Protein AF-A0A9D4I433-F1 (afdb_monomer_lite)

Foldseek 3Di:
DPPDDPDDDDQLVRLLVLLVVCVVVVHLVVCCVPPVDDSVVNVVCNVCVVCSVVDPPPPPPPPPPPDD

Sequence (68 aa):
MPGKRKRQAYDNASKIRVVEFVENLDNNSAAEREFGISEKLVRDWRTNKDTIVSGPNKQKRRVVMCNV

pLDDT: mean 74.52, std 15.64, range [37.06, 90.0]

InterPro domains:
  IPR009057 Homedomain-like superfamily [SSF46689] (4-54)
  IPR018586 Brinker DNA-binding domain [PF09607] (7-50)

Secondary structure (DSSP, 8-state):
--PPPPPPP--HHHHHHHHHHHHHHT-TTHHHHHH---HHHHHHHHHTHHHHHT--------------

Radius of gyration: 14.38 Å; chains: 1; bounding box: 34×39×25 Å

Structure (mmCIF, N/CA/C/O backbone):
data_AF-A0A9D4I433-F1
#
_entry.id   AF-A0A9D4I433-F1
#
loop_
_atom_site.group_PDB
_atom_site.id
_atom_site.type_symbol
_atom_site.label_atom_id
_atom_site.label_alt_id
_atom_site.label_comp_id
_atom_site.label_asym_id
_atom_site.label_entity_id
_atom_site.label_seq_id
_atom_site.pdbx_PDB_ins_code
_atom_site.Cartn_x
_atom_site.Cartn_y
_atom_site.Cartn_z
_atom_site.occupancy
_atom_site.B_iso_or_equiv
_atom_site.auth_seq_id
_atom_site.auth_comp_id
_atom_site.auth_asym_id
_atom_site.auth_atom_id
_atom_site.pdbx_PDB_model_num
ATOM 1 N N . MET A 1 1 ? -7.809 -25.157 12.954 1.00 48.22 1 MET A N 1
ATOM 2 C CA . MET A 1 1 ? -6.607 -24.575 12.313 1.00 48.22 1 MET A CA 1
ATOM 3 C C . MET A 1 1 ? -7.044 -23.411 11.435 1.00 48.22 1 MET A C 1
ATOM 5 O O . MET A 1 1 ? -7.791 -23.671 10.498 1.00 48.22 1 MET A O 1
ATOM 9 N N . PRO A 1 2 ? -6.681 -22.148 11.714 1.00 54.09 2 PRO A N 1
ATOM 10 C CA . PRO A 1 2 ? -7.089 -21.051 10.844 1.00 54.09 2 PRO A CA 1
ATOM 11 C C . PRO A 1 2 ? -6.369 -21.203 9.498 1.00 54.09 2 PRO A C 1
ATOM 13 O O . PRO A 1 2 ? -5.141 -21.158 9.423 1.00 54.09 2 PRO A O 1
ATOM 16 N N . GLY A 1 3 ? -7.144 -21.466 8.444 1.00 59.38 3 GLY A N 1
ATOM 17 C CA . GLY A 1 3 ? -6.644 -21.621 7.083 1.00 59.38 3 GLY A CA 1
ATOM 18 C C . GLY A 1 3 ? -5.873 -20.376 6.655 1.00 59.38 3 GLY A C 1
ATOM 19 O O . GLY A 1 3 ? -6.316 -19.250 6.881 1.00 59.38 3 GLY A O 1
ATOM 20 N N . LYS A 1 4 ? -4.693 -20.573 6.057 1.00 61.59 4 LYS A N 1
ATOM 21 C CA . LYS A 1 4 ? -3.865 -19.474 5.551 1.00 61.59 4 LYS A CA 1
ATOM 22 C C . LYS A 1 4 ? -4.718 -18.624 4.602 1.00 61.59 4 LYS A C 1
ATOM 24 O O . LYS A 1 4 ? -5.179 -19.133 3.580 1.00 61.59 4 LYS A O 1
ATOM 29 N N . ARG A 1 5 ? -4.938 -17.345 4.940 1.00 59.72 5 ARG A N 1
ATOM 30 C CA . ARG A 1 5 ? -5.632 -16.394 4.055 1.00 59.72 5 ARG A CA 1
ATOM 31 C C . ARG A 1 5 ? -4.922 -16.412 2.700 1.00 59.72 5 ARG A C 1
ATOM 33 O O . ARG A 1 5 ? -3.707 -16.210 2.636 1.00 59.72 5 ARG A O 1
ATOM 40 N N . LYS A 1 6 ? -5.665 -16.722 1.632 1.00 66.06 6 LYS A N 1
ATOM 41 C CA . LYS A 1 6 ? -5.130 -16.730 0.265 1.00 66.06 6 LYS A CA 1
ATOM 42 C C . LYS A 1 6 ? -4.562 -15.340 -0.030 1.00 66.06 6 LYS A C 1
ATOM 44 O O . LYS A 1 6 ? -5.182 -14.338 0.321 1.00 66.06 6 LYS A O 1
ATOM 49 N N . ARG A 1 7 ? -3.370 -15.278 -0.632 1.00 66.31 7 ARG A N 1
ATOM 50 C CA . ARG A 1 7 ? -2.770 -13.998 -1.034 1.00 66.31 7 ARG A CA 1
ATOM 51 C C . ARG A 1 7 ? -3.697 -13.354 -2.060 1.00 66.31 7 ARG A C 1
ATOM 53 O O . ARG A 1 7 ? -3.919 -13.942 -3.114 1.00 66.31 7 ARG A O 1
ATOM 60 N N . GLN A 1 8 ? -4.240 -12.186 -1.737 1.00 72.12 8 GLN A N 1
ATOM 61 C CA . GLN A 1 8 ? -4.990 -11.400 -2.705 1.00 72.12 8 GLN A CA 1
ATOM 62 C C . GLN A 1 8 ? -4.008 -10.702 -3.646 1.00 72.12 8 GLN A C 1
ATOM 64 O O . GLN A 1 8 ? -3.005 -10.132 -3.205 1.00 72.12 8 GLN A O 1
ATOM 69 N N . ALA A 1 9 ? -4.267 -10.811 -4.946 1.00 76.81 9 ALA A N 1
ATOM 70 C CA . ALA A 1 9 ? -3.596 -9.995 -5.940 1.00 76.81 9 ALA A CA 1
ATOM 71 C C . ALA A 1 9 ? -4.277 -8.624 -5.944 1.00 76.81 9 ALA A C 1
ATOM 73 O O . ALA A 1 9 ? -5.498 -8.545 -6.032 1.00 76.81 9 ALA A O 1
ATOM 74 N N . TYR A 1 10 ? -3.482 -7.566 -5.809 1.00 83.12 10 TYR A N 1
ATOM 75 C CA . TYR A 1 10 ? -3.969 -6.193 -5.856 1.00 83.12 10 TYR A CA 1
ATOM 76 C C . TYR A 1 10 ? -3.410 -5.514 -7.096 1.00 83.12 10 TYR A C 1
ATOM 78 O O . TYR A 1 10 ? -2.185 -5.496 -7.294 1.00 83.12 10 TYR A O 1
ATOM 86 N N . ASP A 1 11 ? -4.303 -4.920 -7.874 1.00 86.06 11 ASP A N 1
ATOM 87 C CA . ASP A 1 11 ? -3.948 -4.109 -9.030 1.00 86.06 11 ASP A CA 1
ATOM 88 C C . ASP A 1 11 ? -3.224 -2.837 -8.594 1.00 86.06 11 ASP A C 1
ATOM 90 O O . ASP A 1 11 ? -3.492 -2.273 -7.530 1.00 86.06 11 ASP A O 1
ATOM 94 N N . ASN A 1 12 ? -2.294 -2.363 -9.422 1.00 82.94 12 ASN A N 1
ATOM 95 C CA . ASN A 1 12 ? -1.511 -1.172 -9.094 1.00 82.94 12 ASN A CA 1
ATOM 96 C C . ASN A 1 12 ? -2.389 0.081 -8.981 1.00 82.94 12 ASN A C 1
ATOM 98 O O . ASN A 1 12 ? -2.155 0.888 -8.088 1.00 82.94 12 ASN A O 1
ATOM 102 N N . ALA A 1 13 ? -3.441 0.199 -9.797 1.00 83.44 13 ALA A N 1
ATOM 103 C CA . ALA A 1 13 ? -4.407 1.293 -9.690 1.00 83.44 13 ALA A CA 1
ATOM 104 C C . ALA A 1 13 ? -5.092 1.321 -8.311 1.00 83.44 13 ALA A C 1
ATOM 106 O O . ALA A 1 13 ? -5.209 2.378 -7.694 1.00 83.44 13 ALA A O 1
ATOM 107 N N . SER A 1 14 ? -5.479 0.152 -7.791 1.00 85.31 14 SER A N 1
ATOM 108 C CA . SER A 1 14 ? -6.075 0.028 -6.459 1.00 85.31 14 SER A CA 1
ATOM 109 C C . SER A 1 14 ? -5.081 0.403 -5.362 1.00 85.31 14 SER A C 1
ATOM 111 O O . SER A 1 14 ? -5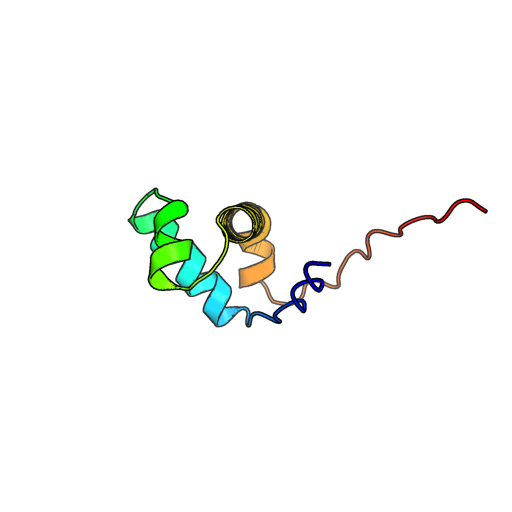.438 1.127 -4.439 1.00 85.31 14 SER A O 1
ATOM 113 N N . LYS A 1 15 ? -3.814 -0.019 -5.481 1.00 88.25 15 LYS A N 1
ATOM 114 C CA . LYS A 1 15 ? -2.760 0.361 -4.525 1.00 88.25 15 LYS A CA 1
ATOM 115 C C . LYS A 1 15 ? -2.543 1.871 -4.476 1.00 88.25 15 LYS A C 1
ATOM 117 O O . LYS A 1 15 ? -2.412 2.409 -3.384 1.00 88.25 15 LYS A O 1
ATOM 122 N N .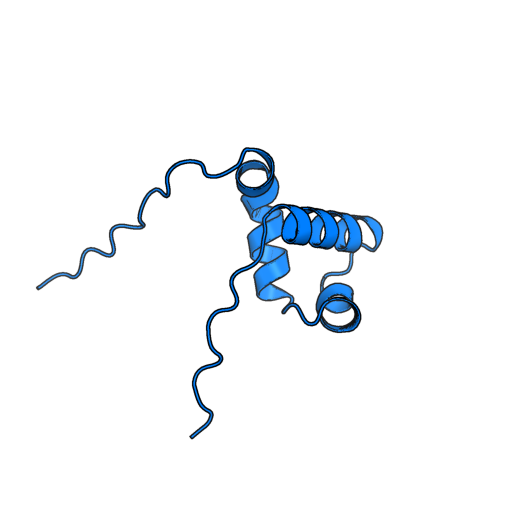 ILE A 1 16 ? -2.520 2.541 -5.631 1.00 89.19 16 ILE A N 1
ATOM 123 C CA . ILE A 1 16 ? -2.339 3.999 -5.717 1.00 89.19 16 ILE A CA 1
ATOM 124 C C . ILE A 1 16 ? -3.480 4.712 -4.990 1.00 89.19 16 ILE A C 1
ATOM 126 O O . ILE A 1 16 ? -3.210 5.500 -4.091 1.00 89.19 16 ILE A O 1
ATOM 130 N N . ARG A 1 17 ? -4.738 4.352 -5.286 1.00 90.00 17 ARG A N 1
ATOM 131 C CA . ARG A 1 17 ? -5.914 4.936 -4.613 1.00 90.00 17 ARG A CA 1
ATOM 132 C C . ARG A 1 17 ? -5.866 4.770 -3.096 1.00 90.00 17 ARG A C 1
ATOM 134 O O . ARG A 1 17 ? -6.188 5.698 -2.365 1.00 90.00 17 ARG A O 1
ATOM 141 N N . VAL A 1 18 ? -5.457 3.592 -2.622 1.00 89.25 18 VAL A N 1
ATOM 142 C CA . VAL A 1 18 ? -5.356 3.308 -1.183 1.00 89.25 18 VAL A CA 1
ATOM 143 C C . VAL A 1 18 ? -4.259 4.151 -0.538 1.00 89.25 18 VAL A C 1
ATOM 145 O O . VAL A 1 18 ? -4.484 4.705 0.533 1.00 89.25 18 VAL A O 1
ATOM 148 N N . VAL A 1 19 ? -3.093 4.271 -1.182 1.00 87.69 19 VAL A N 1
ATOM 149 C CA . VAL A 1 19 ? -1.978 5.091 -0.683 1.00 87.69 19 VAL A CA 1
ATOM 150 C C . VAL A 1 19 ? -2.363 6.572 -0.638 1.00 87.69 19 VAL A C 1
ATOM 152 O O . VAL A 1 19 ? -2.138 7.214 0.381 1.00 87.69 19 VAL A O 1
ATOM 155 N N . GLU A 1 20 ? -2.998 7.099 -1.685 1.00 89.19 20 GLU A N 1
ATOM 156 C CA . GLU A 1 20 ? -3.489 8.485 -1.710 1.00 89.19 20 GLU A CA 1
ATOM 157 C C . GLU A 1 20 ? -4.536 8.739 -0.619 1.00 89.19 20 GLU A C 1
ATOM 159 O O . GLU A 1 20 ? -4.487 9.758 0.066 1.00 89.19 20 GLU A O 1
ATOM 164 N N . PHE A 1 21 ? -5.464 7.804 -0.405 1.00 88.56 21 PHE A N 1
ATOM 165 C CA . PHE A 1 21 ? -6.476 7.921 0.644 1.00 88.56 21 PHE A CA 1
ATOM 166 C C . PHE A 1 21 ? -5.859 8.005 2.045 1.00 88.56 21 PHE A C 1
ATOM 168 O O . PHE A 1 21 ? -6.231 8.878 2.829 1.00 88.56 21 PHE A O 1
ATOM 175 N N . VAL A 1 22 ? -4.895 7.133 2.366 1.00 88.88 22 VAL A N 1
ATOM 176 C CA . VAL A 1 22 ? -4.264 7.157 3.696 1.00 88.88 22 VAL A CA 1
ATOM 177 C C . VAL A 1 22 ? -3.296 8.314 3.883 1.00 88.88 22 VAL A C 1
ATOM 179 O O . VAL A 1 22 ? -3.134 8.759 5.012 1.00 88.88 22 VAL A O 1
ATOM 182 N N . GLU A 1 23 ? -2.665 8.810 2.817 1.00 86.00 23 GLU A N 1
ATOM 183 C CA . GLU A 1 23 ? -1.847 10.025 2.878 1.00 86.00 23 GLU A CA 1
ATOM 184 C C . GLU A 1 23 ? -2.714 11.256 3.152 1.00 86.00 23 GLU A C 1
ATOM 186 O O . GLU A 1 23 ? -2.340 12.084 3.975 1.00 86.00 23 GLU A O 1
ATOM 191 N N . ASN A 1 24 ? -3.897 11.344 2.535 1.00 87.38 24 ASN A N 1
ATOM 192 C CA . ASN A 1 24 ? -4.838 12.440 2.777 1.00 87.38 24 ASN A CA 1
ATOM 193 C C . ASN A 1 24 ? -5.419 12.432 4.201 1.00 87.38 24 ASN A C 1
ATOM 195 O O . ASN A 1 24 ? -5.714 13.491 4.748 1.00 87.38 24 ASN A O 1
ATOM 199 N N . LEU A 1 25 ? -5.603 11.251 4.798 1.00 83.75 25 LEU A N 1
ATOM 200 C CA . LEU A 1 25 ? -6.142 11.098 6.156 1.00 83.75 25 LEU A CA 1
ATOM 201 C C . LEU A 1 25 ? -5.065 11.001 7.248 1.00 83.75 25 LEU A C 1
ATOM 203 O O . LEU A 1 25 ? -5.414 10.928 8.425 1.00 83.75 25 LEU A O 1
ATOM 207 N N . ASP A 1 26 ? -3.791 10.921 6.856 1.00 78.56 26 ASP A N 1
ATOM 208 C CA . ASP A 1 26 ? -2.626 10.583 7.691 1.00 78.56 26 ASP A CA 1
ATOM 209 C C . ASP A 1 26 ? -2.877 9.418 8.676 1.00 78.56 26 ASP A C 1
ATOM 211 O O . ASP A 1 26 ? -2.364 9.372 9.794 1.00 78.56 26 ASP A O 1
ATOM 215 N N . ASN A 1 27 ? -3.709 8.450 8.271 1.00 81.50 27 ASN A N 1
ATOM 216 C CA . ASN A 1 27 ? -4.130 7.342 9.123 1.00 81.50 27 ASN A CA 1
ATOM 217 C C . ASN A 1 27 ? -4.234 6.029 8.340 1.00 81.50 27 ASN A C 1
ATOM 219 O O . ASN A 1 27 ? -5.153 5.813 7.547 1.00 81.50 27 ASN A O 1
ATOM 223 N N . ASN A 1 28 ? -3.326 5.096 8.633 1.00 79.19 28 ASN A N 1
ATOM 224 C CA . ASN A 1 28 ? -3.289 3.792 7.971 1.00 79.19 28 ASN A CA 1
ATOM 225 C C . ASN A 1 28 ? -4.446 2.868 8.393 1.00 79.19 28 ASN A C 1
ATOM 227 O O . ASN A 1 28 ? -4.849 2.005 7.616 1.00 79.19 28 ASN A O 1
ATOM 231 N N . SER A 1 29 ? -5.000 3.041 9.600 1.00 78.88 29 SER A N 1
ATOM 232 C CA . SER A 1 29 ? -6.097 2.202 10.114 1.00 78.88 29 SER A CA 1
ATOM 233 C C . SER A 1 29 ? -7.421 2.435 9.376 1.00 78.88 29 SER A C 1
ATOM 235 O O . SER A 1 29 ? -8.288 1.559 9.347 1.00 78.88 29 SER A O 1
ATOM 237 N N . ALA A 1 30 ? -7.562 3.588 8.715 1.00 82.38 30 ALA A N 1
ATOM 238 C CA . ALA A 1 30 ? -8.719 3.894 7.882 1.00 82.38 30 ALA A CA 1
ATOM 239 C C . ALA A 1 30 ? -8.808 2.966 6.656 1.00 82.38 30 ALA A C 1
ATOM 241 O O . ALA A 1 30 ? -9.907 2.630 6.222 1.00 82.38 30 ALA A O 1
ATOM 242 N N . ALA A 1 31 ? -7.675 2.476 6.138 1.00 84.06 31 ALA A N 1
ATOM 243 C CA . ALA A 1 31 ? -7.667 1.579 4.983 1.00 84.06 31 ALA A CA 1
ATOM 244 C C . ALA A 1 31 ? -8.240 0.186 5.279 1.00 84.06 31 ALA A C 1
ATOM 246 O O . ALA A 1 31 ? -8.801 -0.446 4.383 1.00 84.06 31 ALA A O 1
ATOM 247 N N . GLU A 1 32 ? -8.138 -0.291 6.521 1.00 83.56 32 GLU A N 1
ATOM 248 C CA . GLU A 1 32 ? -8.747 -1.566 6.907 1.00 83.56 32 GLU A CA 1
ATOM 249 C C . GLU A 1 32 ? -10.274 -1.454 6.953 1.00 83.56 32 GLU A C 1
ATOM 251 O O . GLU A 1 32 ? -10.966 -2.392 6.566 1.00 83.56 32 GLU A O 1
ATOM 256 N N . ARG A 1 33 ? -10.802 -0.291 7.353 1.00 84.06 33 ARG A N 1
ATOM 257 C CA . ARG A 1 33 ? -12.248 -0.031 7.396 1.00 84.06 33 ARG A CA 1
ATOM 258 C C . ARG A 1 33 ? -12.844 0.185 6.007 1.00 84.06 33 ARG A C 1
ATOM 260 O O . ARG A 1 33 ? -13.893 -0.376 5.721 1.00 84.06 33 ARG A O 1
ATOM 267 N N . GLU A 1 34 ? -12.167 0.965 5.167 1.00 85.69 34 GLU A N 1
ATOM 268 C CA . GLU A 1 34 ? -12.696 1.375 3.860 1.00 85.69 34 GLU A CA 1
ATOM 269 C C . GLU A 1 34 ? -12.444 0.323 2.770 1.00 85.69 34 GLU A C 1
ATOM 271 O O . GLU A 1 34 ? -13.329 -0.008 1.986 1.00 85.69 34 GLU A O 1
ATOM 276 N N . PHE A 1 35 ? -11.231 -0.240 2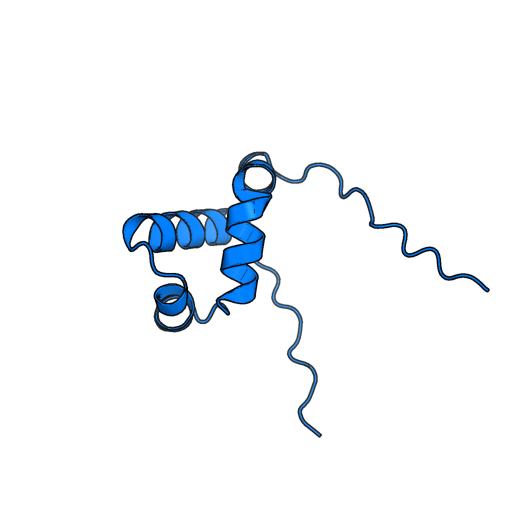.731 1.00 83.06 35 PHE A N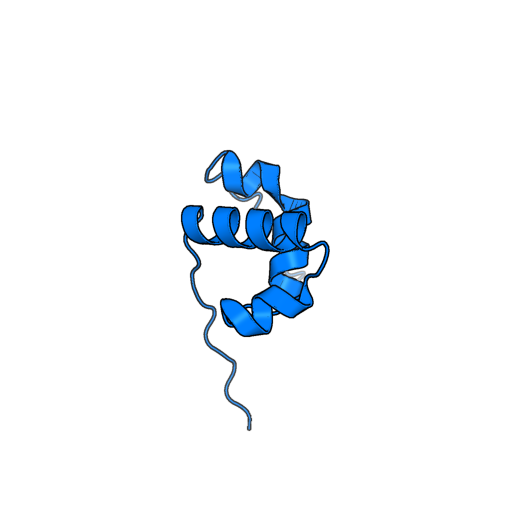 1
ATOM 277 C CA . PHE A 1 35 ? -10.797 -1.148 1.663 1.00 83.06 35 PHE A CA 1
ATOM 278 C C . PHE A 1 35 ? -10.616 -2.596 2.131 1.00 83.06 35 PHE A C 1
ATOM 280 O O . PHE A 1 35 ? -10.345 -3.472 1.309 1.00 83.06 35 PHE A O 1
ATOM 287 N N . GLY A 1 36 ? -10.718 -2.872 3.436 1.00 85.00 36 GLY A N 1
ATOM 288 C CA . GLY A 1 3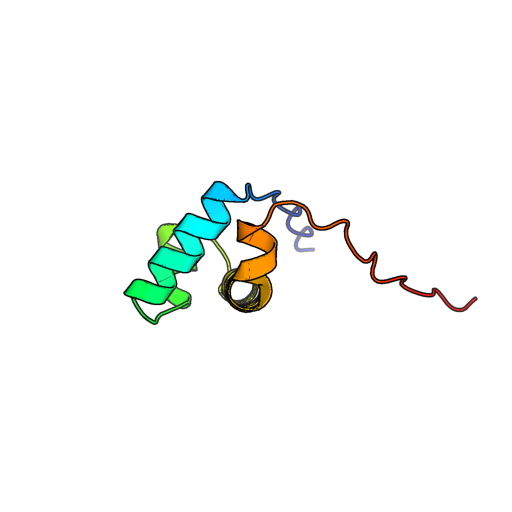6 ? -10.429 -4.201 3.986 1.00 85.00 36 GLY A CA 1
ATOM 289 C C . GLY A 1 36 ? -8.947 -4.582 3.902 1.00 85.00 36 GLY A C 1
ATOM 290 O O . GLY A 1 36 ? -8.605 -5.766 3.948 1.00 85.00 36 GLY A O 1
ATOM 291 N N . ILE A 1 37 ? -8.058 -3.598 3.734 1.00 85.88 37 ILE A N 1
ATOM 292 C CA . ILE A 1 37 ? -6.624 -3.823 3.547 1.00 85.88 37 ILE A CA 1
ATOM 293 C C . ILE A 1 37 ? -5.915 -3.639 4.879 1.00 85.88 37 ILE A C 1
ATOM 295 O O . ILE A 1 37 ? -6.079 -2.625 5.549 1.00 85.88 37 ILE A O 1
ATOM 299 N N . SER A 1 38 ? -5.086 -4.613 5.253 1.00 85.12 38 SER A N 1
ATOM 300 C CA . SER A 1 38 ? -4.347 -4.525 6.507 1.00 85.12 38 SER A CA 1
ATOM 301 C C . SER A 1 38 ? -3.345 -3.373 6.484 1.00 85.12 38 SER A C 1
ATOM 303 O O . SER A 1 38 ? -2.624 -3.171 5.503 1.00 85.12 38 SER A O 1
ATOM 305 N N . GLU A 1 39 ? -3.231 -2.675 7.612 1.00 85.19 39 GLU A N 1
ATOM 306 C CA . GLU A 1 39 ? -2.300 -1.557 7.801 1.00 85.19 39 GLU A CA 1
ATOM 307 C C . GLU A 1 39 ? -0.869 -1.903 7.365 1.00 85.19 39 GLU A C 1
ATOM 309 O O . GLU A 1 39 ? -0.195 -1.114 6.702 1.00 85.19 39 GLU A O 1
ATOM 314 N N . LYS A 1 40 ? -0.408 -3.120 7.682 1.00 86.94 40 LYS A N 1
ATOM 315 C CA . LYS A 1 40 ? 0.922 -3.591 7.284 1.00 86.94 40 LYS A CA 1
ATOM 316 C C . LYS A 1 40 ? 1.132 -3.512 5.771 1.00 86.94 40 LYS A C 1
ATOM 318 O O . LYS A 1 40 ? 2.203 -3.105 5.332 1.00 86.94 40 LYS A O 1
ATOM 323 N N . LEU A 1 41 ? 0.128 -3.908 4.989 1.00 86.44 41 LEU A N 1
ATOM 324 C CA . LEU A 1 41 ? 0.204 -3.916 3.532 1.00 86.44 41 LEU A CA 1
ATOM 325 C C . LEU A 1 41 ? 0.274 -2.488 2.982 1.00 86.44 41 LEU A C 1
ATOM 327 O O . LEU A 1 41 ? 1.089 -2.203 2.111 1.00 86.44 41 LEU A O 1
ATOM 331 N N . VAL A 1 42 ? -0.537 -1.592 3.544 1.00 87.88 42 VAL A N 1
ATOM 332 C CA . VAL A 1 42 ? -0.560 -0.168 3.193 1.00 87.88 42 VAL A CA 1
ATOM 333 C C . VAL A 1 42 ? 0.777 0.494 3.500 1.00 87.88 42 VAL A C 1
ATOM 335 O O . VAL A 1 42 ? 1.313 1.221 2.667 1.00 87.88 42 VAL A O 1
ATOM 338 N N . ARG A 1 43 ? 1.365 0.185 4.658 1.00 88.62 43 ARG A N 1
ATOM 339 C CA . ARG A 1 43 ? 2.695 0.665 5.035 1.00 88.62 43 ARG A CA 1
ATOM 340 C C . ARG A 1 43 ? 3.761 0.190 4.047 1.00 88.62 43 ARG A C 1
ATOM 342 O O . ARG A 1 43 ? 4.551 0.999 3.571 1.00 88.62 43 ARG A O 1
ATOM 349 N N . ASP A 1 44 ? 3.747 -1.097 3.697 1.00 87.75 44 ASP A N 1
ATOM 350 C CA . ASP A 1 44 ? 4.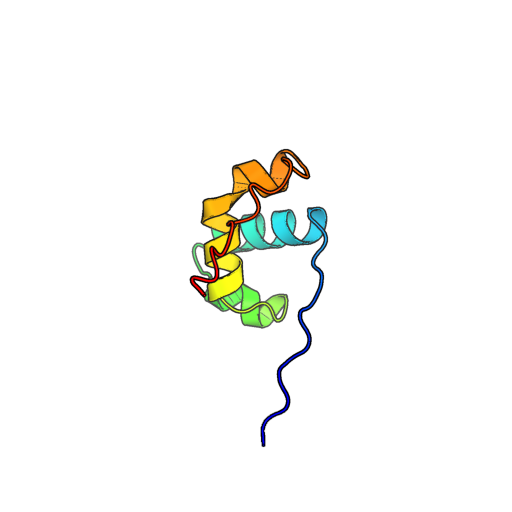674 -1.661 2.710 1.00 87.75 44 ASP A CA 1
ATOM 351 C C . ASP A 1 44 ? 4.470 -1.023 1.317 1.00 87.75 44 ASP A C 1
ATOM 353 O O . ASP A 1 44 ? 5.433 -0.850 0.568 1.00 87.75 44 ASP A O 1
ATOM 357 N N . TRP A 1 45 ? 3.242 -0.637 0.954 1.00 89.31 45 TRP A N 1
ATOM 358 C CA . TRP A 1 45 ? 2.957 0.080 -0.294 1.00 89.31 45 TRP A CA 1
ATOM 359 C C . TRP A 1 45 ? 3.427 1.528 -0.272 1.00 89.31 45 TRP A C 1
ATOM 361 O O . TRP A 1 45 ? 4.022 1.966 -1.250 1.00 89.31 45 TRP A O 1
ATOM 371 N N . ARG A 1 46 ? 3.240 2.245 0.839 1.00 87.25 46 ARG A N 1
ATOM 372 C CA . ARG A 1 46 ? 3.716 3.624 1.010 1.00 87.25 46 ARG A CA 1
ATOM 373 C C . ARG A 1 46 ? 5.236 3.710 0.853 1.00 87.25 46 ARG A C 1
ATOM 375 O O . ARG A 1 46 ? 5.726 4.583 0.150 1.00 87.25 46 ARG A O 1
ATOM 382 N N . THR A 1 47 ? 5.983 2.757 1.419 1.00 86.62 47 THR A N 1
ATOM 383 C CA . THR A 1 47 ? 7.445 2.674 1.233 1.00 86.62 47 THR A CA 1
ATOM 384 C C . THR A 1 47 ? 7.845 2.361 -0.212 1.00 86.62 47 THR A C 1
ATOM 386 O O . THR A 1 47 ? 8.893 2.803 -0.666 1.00 86.62 47 THR A O 1
ATOM 389 N N . ASN A 1 48 ? 7.019 1.614 -0.949 1.00 83.75 48 ASN A N 1
ATOM 390 C CA . ASN A 1 48 ? 7.292 1.208 -2.329 1.00 83.75 48 ASN A CA 1
ATOM 391 C C . ASN A 1 48 ? 6.479 2.011 -3.362 1.00 83.75 48 ASN A C 1
ATOM 393 O O . ASN A 1 48 ? 6.275 1.520 -4.477 1.00 83.75 48 ASN A O 1
ATOM 397 N N . LYS A 1 49 ? 6.004 3.218 -3.019 1.00 82.69 49 LYS A N 1
ATOM 398 C CA . LYS A 1 49 ? 5.105 4.029 -3.861 1.00 82.69 49 LYS A CA 1
ATOM 399 C C . LYS A 1 49 ? 5.676 4.242 -5.263 1.00 82.69 49 LYS A C 1
ATOM 401 O O . LYS A 1 49 ? 4.984 3.980 -6.243 1.00 82.69 49 LYS A O 1
ATOM 406 N N . ASP A 1 50 ? 6.966 4.558 -5.360 1.00 79.56 50 ASP A N 1
ATOM 407 C CA . ASP A 1 50 ? 7.670 4.741 -6.638 1.00 79.56 50 ASP A CA 1
ATOM 408 C C . ASP A 1 50 ? 7.631 3.483 -7.516 1.00 79.56 50 ASP A C 1
ATOM 410 O O . ASP A 1 50 ? 7.458 3.553 -8.730 1.00 79.56 50 ASP A O 1
ATOM 414 N N . THR A 1 51 ? 7.725 2.303 -6.898 1.00 79.81 51 THR A N 1
ATOM 415 C CA . THR A 1 51 ? 7.668 1.014 -7.607 1.00 79.81 51 THR A CA 1
ATOM 416 C C . THR A 1 51 ? 6.242 0.654 -8.028 1.00 79.81 51 THR A C 1
ATOM 418 O O . THR A 1 51 ? 6.045 -0.044 -9.018 1.00 79.81 51 THR A O 1
ATOM 421 N N . ILE A 1 52 ? 5.233 1.117 -7.286 1.00 82.38 52 ILE A N 1
ATOM 422 C CA . ILE A 1 52 ? 3.820 0.908 -7.622 1.00 82.38 52 ILE A CA 1
ATOM 423 C C . ILE A 1 52 ? 3.417 1.805 -8.798 1.00 82.38 52 ILE A C 1
ATOM 425 O O . ILE A 1 52 ? 2.753 1.327 -9.720 1.00 82.38 52 ILE A O 1
ATOM 429 N N . VAL A 1 53 ? 3.849 3.071 -8.782 1.00 78.50 53 VAL A N 1
ATOM 430 C CA . VAL A 1 53 ? 3.561 4.070 -9.824 1.00 78.50 53 VAL A CA 1
ATOM 431 C C . VAL A 1 53 ? 4.334 3.778 -11.110 1.00 78.50 53 VAL A C 1
ATOM 433 O O . VAL A 1 53 ? 3.759 3.837 -12.192 1.00 78.50 53 VAL A O 1
ATOM 436 N N . SER A 1 54 ? 5.608 3.384 -11.012 1.00 74.31 54 SER A N 1
ATOM 437 C CA . SER A 1 54 ? 6.455 3.099 -12.179 1.00 74.31 54 SER A CA 1
ATOM 438 C C . SER A 1 54 ? 6.070 1.816 -12.946 1.00 74.31 54 SER A C 1
ATOM 440 O O . SER A 1 54 ? 6.698 1.502 -13.959 1.00 74.31 54 SER A O 1
ATOM 442 N N . GLY A 1 55 ? 5.060 1.056 -12.501 1.00 65.38 55 GLY A N 1
ATOM 443 C CA . GLY A 1 55 ? 4.723 -0.243 -13.094 1.00 65.38 55 GLY A CA 1
ATOM 444 C C . GLY A 1 55 ? 5.775 -1.310 -12.760 1.00 65.38 55 GLY A C 1
ATOM 445 O O . GLY A 1 55 ? 6.692 -1.027 -11.994 1.00 65.38 55 GLY A O 1
ATOM 446 N N . PRO A 1 56 ? 5.652 -2.564 -13.248 1.00 56.56 56 PRO A N 1
ATOM 447 C CA . PRO A 1 56 ? 6.476 -3.678 -12.784 1.00 56.56 56 PRO A CA 1
ATOM 448 C C . PRO A 1 56 ? 7.955 -3.457 -13.122 1.00 56.56 56 PRO A C 1
ATOM 450 O O . PRO A 1 56 ? 8.462 -3.922 -14.141 1.00 56.56 56 PRO A O 1
ATOM 453 N N . ASN A 1 57 ? 8.679 -2.798 -12.221 1.00 53.12 57 ASN A N 1
ATOM 454 C CA . ASN A 1 57 ? 10.121 -2.873 -12.185 1.00 53.12 57 ASN A CA 1
ATOM 455 C C . ASN A 1 57 ? 10.430 -4.333 -11.868 1.00 53.12 57 ASN A C 1
ATOM 457 O O . ASN A 1 57 ? 10.020 -4.835 -10.815 1.00 53.12 57 ASN A O 1
ATOM 461 N N . LYS A 1 58 ? 11.017 -5.032 -12.849 1.00 49.50 58 LYS A N 1
ATOM 462 C CA . LYS A 1 58 ? 11.350 -6.460 -12.812 1.00 49.50 58 LYS A CA 1
ATOM 463 C C . LYS A 1 58 ? 11.764 -6.797 -11.393 1.00 49.50 58 LYS A C 1
ATOM 465 O O . LYS A 1 58 ? 12.789 -6.295 -10.937 1.00 49.50 58 LYS A O 1
ATOM 470 N N . GLN A 1 59 ? 10.927 -7.566 -10.689 1.00 49.41 59 GLN A N 1
ATOM 471 C CA . GLN A 1 59 ? 11.203 -7.997 -9.327 1.00 49.41 59 GLN A CA 1
ATOM 472 C C . GLN A 1 59 ? 12.679 -8.377 -9.273 1.00 49.41 59 GLN A C 1
ATOM 474 O O . GLN A 1 59 ? 13.081 -9.362 -9.899 1.00 49.41 59 GLN A O 1
ATOM 479 N N . LYS A 1 60 ? 13.486 -7.621 -8.516 1.00 49.22 60 LYS A N 1
ATOM 480 C CA . LYS A 1 60 ? 14.627 -8.232 -7.851 1.00 49.22 60 LYS A CA 1
ATOM 481 C C . LYS A 1 60 ? 13.977 -9.313 -7.012 1.00 49.22 60 LYS A C 1
ATOM 483 O O . LYS A 1 60 ? 13.466 -9.042 -5.926 1.00 49.22 60 LYS A O 1
ATOM 488 N N . ARG A 1 61 ? 13.870 -10.516 -7.592 1.00 46.22 61 ARG A N 1
ATOM 489 C CA . ARG A 1 61 ? 13.577 -11.736 -6.864 1.00 46.22 61 ARG A CA 1
ATOM 490 C C . ARG A 1 61 ? 14.505 -11.621 -5.677 1.00 46.22 61 ARG A C 1
ATOM 492 O O . ARG A 1 61 ? 15.720 -11.565 -5.862 1.00 46.22 61 ARG A O 1
ATOM 499 N N . ARG A 1 62 ? 13.947 -11.465 -4.478 1.00 49.25 62 ARG A N 1
ATOM 500 C CA . ARG A 1 62 ? 14.715 -11.742 -3.277 1.00 49.25 62 ARG A CA 1
ATOM 501 C C . ARG A 1 62 ? 15.106 -13.192 -3.501 1.00 49.25 62 ARG A C 1
ATOM 503 O O . ARG A 1 62 ? 14.240 -14.062 -3.438 1.00 49.25 62 ARG A O 1
ATOM 510 N N . VAL A 1 63 ? 16.332 -13.417 -3.970 1.00 45.62 63 VAL A N 1
ATOM 511 C CA . VAL A 1 63 ? 16.907 -14.746 -4.059 1.00 45.62 63 VAL A CA 1
ATOM 512 C C . VAL A 1 63 ? 16.903 -15.173 -2.609 1.00 45.62 63 VAL A C 1
ATOM 514 O O . VAL A 1 63 ? 17.720 -14.721 -1.813 1.00 45.62 63 VAL A O 1
ATOM 517 N N . VAL A 1 64 ? 15.874 -15.920 -2.226 1.00 50.09 64 VAL A N 1
ATOM 518 C CA . VAL A 1 64 ? 15.928 -16.697 -1.008 1.00 50.09 64 VAL A CA 1
ATOM 519 C C . VAL A 1 64 ? 16.937 -17.762 -1.382 1.00 50.09 64 VAL A C 1
ATOM 521 O O . VAL A 1 64 ? 16.604 -18.728 -2.063 1.00 50.09 64 VAL A O 1
ATOM 524 N N . MET A 1 65 ? 18.207 -17.482 -1.094 1.00 42.31 65 MET A N 1
ATOM 525 C CA . MET A 1 65 ? 19.218 -18.516 -1.046 1.00 42.31 65 MET A CA 1
ATOM 526 C C . MET A 1 65 ? 18.719 -19.483 0.024 1.00 42.31 65 MET A C 1
ATOM 528 O O . MET A 1 65 ? 18.798 -19.204 1.217 1.00 42.31 65 MET A O 1
ATOM 532 N N . CYS A 1 66 ? 18.076 -20.562 -0.409 1.00 37.06 66 CYS A N 1
ATOM 533 C CA . CYS A 1 66 ? 17.975 -21.748 0.413 1.00 37.06 66 CYS A CA 1
ATOM 534 C C . CYS A 1 66 ? 19.399 -22.299 0.472 1.00 37.06 66 CYS A C 1
ATOM 536 O O . CYS A 1 66 ? 19.882 -22.827 -0.528 1.00 37.06 66 CYS A O 1
ATOM 538 N N . ASN A 1 67 ? 20.082 -22.112 1.602 1.00 45.03 67 ASN A N 1
ATOM 539 C CA . ASN A 1 67 ? 21.251 -22.924 1.914 1.00 45.03 67 ASN A CA 1
ATOM 540 C C . ASN A 1 67 ? 20.762 -24.368 2.081 1.00 45.03 67 ASN A C 1
ATOM 542 O O . ASN A 1 67 ? 19.936 -24.632 2.958 1.00 45.03 67 ASN A O 1
ATOM 546 N N . VAL A 1 68 ? 21.237 -25.253 1.203 1.00 51.03 68 VAL A N 1
ATOM 547 C CA . VAL A 1 68 ? 21.325 -26.700 1.444 1.00 51.03 68 VAL A CA 1
ATOM 548 C C . VAL A 1 68 ? 22.684 -26.972 2.064 1.00 51.03 68 VAL A C 1
ATOM 550 O O . VAL A 1 68 ? 23.654 -26.327 1.603 1.00 51.03 68 VAL A O 1
#

Organism: Dreissena polymorpha (NCBI:txid45954)